Protein AF-A0A445CY42-F1 (afdb_monomer)

Organism: Arachis hypogaea (NCBI:txid3818)

Mean predicted aligned error: 17.36 Å

Radius of gyration: 38.18 Å; Cα contacts (8 Å, |Δi|>4): 79; chains: 1; bounding box: 136×40×74 Å

Structure (mmCIF, N/CA/C/O backbone):
data_AF-A0A445CY42-F1
#
_entry.id   AF-A0A445CY42-F1
#
loop_
_atom_site.group_PDB
_atom_site.id
_atom_site.type_symbol
_atom_site.label_atom_id
_atom_site.label_alt_id
_atom_site.label_comp_id
_atom_site.label_asym_id
_atom_site.label_entity_id
_atom_site.label_seq_id
_atom_site.pdbx_PDB_ins_code
_atom_site.Cartn_x
_atom_site.Cartn_y
_atom_site.Cartn_z
_atom_site.occupancy
_atom_site.B_iso_or_equiv
_atom_site.auth_seq_id
_atom_site.auth_comp_id
_atom_site.auth_asym_id
_atom_site.auth_atom_id
_atom_site.pdbx_PDB_model_num
ATOM 1 N N . MET A 1 1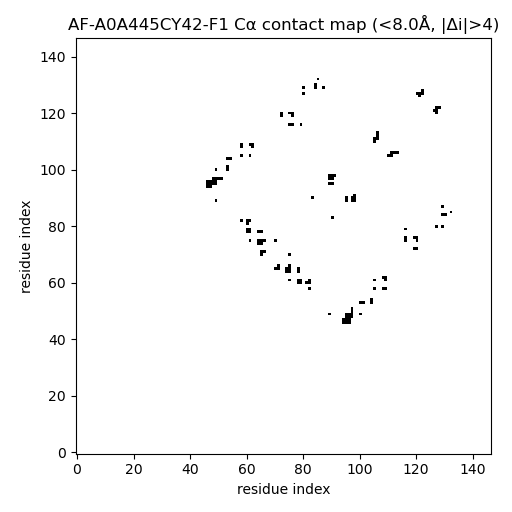 ? 106.207 -8.313 21.300 1.00 36.56 1 MET A N 1
ATOM 2 C CA . MET A 1 1 ? 106.637 -9.382 22.229 1.00 36.56 1 MET A CA 1
ATOM 3 C C . MET A 1 1 ? 105.475 -10.352 22.362 1.00 36.56 1 MET A C 1
ATOM 5 O O . MET A 1 1 ? 104.338 -9.907 22.298 1.00 36.56 1 MET A O 1
ATOM 9 N N . ALA A 1 2 ? 105.782 -11.645 22.381 1.00 37.25 2 ALA A N 1
ATOM 10 C CA . ALA A 1 2 ? 104.863 -12.762 22.183 1.00 37.25 2 ALA A CA 1
ATOM 11 C C . ALA A 1 2 ? 103.769 -12.919 23.265 1.00 37.25 2 ALA A C 1
ATOM 13 O O . ALA A 1 2 ? 103.876 -12.376 24.359 1.00 37.25 2 ALA A O 1
ATOM 14 N N . MET A 1 3 ? 102.738 -13.682 22.879 1.00 45.81 3 MET A N 1
ATOM 15 C CA . MET A 1 3 ? 101.489 -14.071 23.565 1.00 45.81 3 MET A CA 1
ATOM 16 C C . MET A 1 3 ? 101.722 -14.787 24.923 1.00 45.81 3 MET A C 1
ATOM 18 O O . MET A 1 3 ? 102.844 -15.244 25.148 1.00 45.81 3 MET A O 1
ATOM 22 N N . PRO A 1 4 ? 100.700 -14.981 25.800 1.00 47.03 4 PRO A N 1
ATOM 23 C CA . PRO A 1 4 ? 99.737 -16.080 25.591 1.00 47.03 4 PRO A CA 1
ATOM 24 C C . PRO A 1 4 ? 98.281 -15.869 26.091 1.00 47.03 4 PRO A C 1
ATOM 26 O O . PRO A 1 4 ? 97.998 -15.159 27.047 1.00 47.03 4 PRO A O 1
ATOM 29 N N . PHE A 1 5 ? 97.375 -16.561 25.394 1.00 52.78 5 PHE A N 1
ATOM 30 C CA . PHE A 1 5 ? 96.156 -17.261 25.839 1.00 52.78 5 PHE A CA 1
ATOM 31 C C . PHE A 1 5 ? 95.540 -16.961 27.230 1.00 52.78 5 PHE A C 1
ATOM 33 O O . PHE A 1 5 ? 96.103 -17.294 28.264 1.00 52.78 5 PHE A O 1
ATOM 40 N N . ASN A 1 6 ? 94.280 -16.511 27.219 1.00 46.97 6 ASN A N 1
ATOM 41 C CA . ASN A 1 6 ? 93.268 -16.668 28.279 1.00 46.97 6 ASN A CA 1
ATOM 42 C C . ASN A 1 6 ? 91.913 -16.628 27.535 1.00 46.97 6 ASN A C 1
ATOM 44 O O . ASN A 1 6 ? 91.499 -15.563 27.096 1.00 46.97 6 ASN A O 1
ATOM 48 N N . HIS A 1 7 ? 91.250 -17.712 27.119 1.00 59.44 7 HIS A N 1
ATOM 49 C CA . HIS A 1 7 ? 90.692 -18.870 27.839 1.00 59.44 7 HIS A CA 1
ATOM 50 C C . HIS A 1 7 ? 89.631 -18.575 28.930 1.00 59.44 7 HIS A C 1
ATOM 52 O O . HIS A 1 7 ? 89.429 -19.414 29.800 1.00 59.44 7 HIS A O 1
ATOM 58 N N . PRO A 1 8 ? 88.900 -17.436 28.880 1.00 53.34 8 PRO A N 1
ATOM 59 C CA . PRO A 1 8 ? 87.509 -17.484 29.356 1.00 53.34 8 PRO A CA 1
ATOM 60 C C . PRO A 1 8 ? 86.488 -16.720 28.490 1.00 53.34 8 PRO A C 1
ATOM 62 O O . PRO A 1 8 ? 85.308 -16.715 28.819 1.00 53.34 8 PRO A O 1
ATOM 65 N N . LEU A 1 9 ? 86.884 -16.088 27.376 1.00 54.38 9 LEU A N 1
ATOM 66 C CA . LEU A 1 9 ? 85.964 -15.232 26.601 1.00 54.38 9 LEU A CA 1
ATOM 67 C C . LEU A 1 9 ? 85.100 -15.963 25.556 1.00 54.38 9 LEU A C 1
ATOM 69 O O . LEU A 1 9 ? 84.208 -15.355 24.976 1.00 54.38 9 LEU A O 1
ATOM 73 N N . CYS A 1 10 ? 85.339 -17.256 25.313 1.00 55.38 10 CYS A N 1
ATOM 74 C CA . CYS A 1 10 ? 84.544 -18.050 24.365 1.00 55.38 10 CYS A CA 1
ATOM 75 C C . CYS A 1 10 ? 83.297 -18.680 25.020 1.00 55.38 10 CYS A C 1
ATOM 77 O O . CYS A 1 10 ? 82.358 -19.063 24.329 1.00 55.38 10 CYS A O 1
ATOM 79 N N . LEU A 1 11 ? 83.248 -18.746 26.358 1.00 53.28 11 LEU A N 1
ATOM 80 C CA . LEU A 1 11 ? 82.124 -19.350 27.083 1.00 53.28 11 LEU A CA 1
ATOM 81 C C . LEU A 1 11 ? 80.957 -18.369 27.314 1.00 53.28 11 LEU A C 1
ATOM 83 O O . LEU A 1 11 ? 79.833 -18.796 27.556 1.00 53.28 11 LEU A O 1
ATOM 87 N N . SER A 1 12 ? 81.196 -17.059 27.181 1.00 55.50 12 SER A N 1
ATOM 88 C CA . SER A 1 12 ? 80.171 -16.026 27.398 1.00 55.50 12 SER A CA 1
ATOM 89 C C . SER A 1 12 ? 79.258 -15.781 26.190 1.00 55.50 12 SER A C 1
ATOM 91 O O . SER A 1 12 ? 78.180 -15.219 26.359 1.00 55.50 12 SER A O 1
ATOM 93 N N . CYS A 1 13 ? 79.626 -16.234 24.985 1.00 51.28 13 CYS A N 1
ATOM 94 C CA . CYS A 1 13 ? 78.747 -16.139 23.808 1.00 51.28 13 CYS A CA 1
ATOM 95 C C . CYS A 1 13 ? 77.720 -17.279 23.713 1.00 51.28 13 CYS A C 1
ATOM 97 O O . CYS A 1 13 ? 76.737 -17.145 22.992 1.00 51.28 13 CYS A O 1
ATOM 99 N N . ALA A 1 14 ? 77.898 -18.380 24.451 1.00 55.09 14 ALA A N 1
ATOM 100 C CA . ALA A 1 14 ? 76.967 -19.511 24.405 1.00 55.09 14 ALA A CA 1
ATOM 101 C C . ALA A 1 14 ? 75.693 -19.295 25.250 1.00 55.09 14 ALA A C 1
ATOM 103 O O . ALA A 1 14 ? 74.688 -19.962 25.026 1.00 55.09 14 ALA A O 1
ATOM 104 N N . ILE A 1 15 ? 75.704 -18.351 26.200 1.00 55.75 15 ILE A N 1
ATOM 105 C CA . ILE A 1 15 ? 74.591 -18.143 27.147 1.00 55.75 15 ILE A CA 1
ATOM 106 C C . ILE A 1 15 ? 73.553 -17.135 26.609 1.00 55.75 15 ILE A C 1
ATOM 108 O O . ILE A 1 15 ? 72.409 -17.120 27.056 1.00 55.75 15 ILE A O 1
ATOM 112 N N . LEU A 1 16 ? 73.884 -16.357 25.571 1.00 53.81 16 LEU A N 1
ATOM 113 C CA . LEU A 1 16 ? 72.945 -15.422 24.929 1.00 53.81 16 LEU A CA 1
ATOM 114 C C . LEU A 1 16 ? 72.013 -16.075 23.889 1.00 53.81 16 LEU A C 1
ATOM 116 O O . LEU A 1 16 ? 71.232 -15.377 23.252 1.00 53.81 16 LEU A O 1
ATOM 120 N N . LEU A 1 17 ? 72.041 -17.405 23.750 1.00 53.84 17 LEU A N 1
ATOM 121 C CA . LEU A 1 17 ? 71.083 -18.164 22.933 1.00 53.84 17 LEU A CA 1
ATOM 122 C C . LEU A 1 17 ? 69.846 -18.655 23.714 1.00 53.84 17 LEU A C 1
ATOM 124 O O . LEU A 1 17 ? 68.976 -19.287 23.127 1.00 53.84 17 LEU A O 1
ATOM 128 N N . PHE A 1 18 ? 69.717 -18.340 25.009 1.00 52.72 18 PHE A N 1
ATOM 129 C CA . PHE A 1 18 ? 68.623 -18.838 25.864 1.00 52.72 18 PHE A CA 1
ATOM 130 C C . PHE A 1 18 ? 67.468 -17.856 26.122 1.00 52.72 18 PHE A C 1
ATOM 132 O O . PHE A 1 18 ? 66.614 -18.129 26.960 1.00 52.72 18 PHE A O 1
ATOM 139 N N . MET A 1 19 ? 67.388 -16.730 25.406 1.00 57.41 19 MET A N 1
ATOM 140 C CA . MET A 1 19 ? 66.292 -15.760 25.569 1.00 57.41 19 MET A CA 1
ATOM 141 C C . MET A 1 19 ? 65.575 -15.484 24.251 1.00 57.41 19 MET A C 1
ATOM 143 O O . MET A 1 19 ? 65.508 -14.355 23.778 1.00 57.41 19 MET A O 1
ATOM 147 N N . SER A 1 20 ? 65.001 -16.525 23.657 1.00 54.88 20 SER A N 1
ATOM 148 C CA . SER A 1 20 ? 63.831 -16.352 22.799 1.00 54.88 20 SER A CA 1
ATOM 149 C C . SER A 1 20 ? 63.050 -17.660 22.725 1.00 54.88 20 SER A C 1
ATOM 151 O O . SER A 1 20 ? 63.640 -18.712 22.509 1.00 54.88 20 SER A O 1
ATOM 153 N N . LEU A 1 21 ? 61.725 -17.540 22.857 1.00 51.69 21 LEU A N 1
ATOM 154 C CA . LEU A 1 21 ? 60.697 -18.526 22.506 1.00 51.69 21 LEU A CA 1
ATOM 155 C C . LEU A 1 21 ? 60.147 -19.428 23.631 1.00 51.69 21 LEU A C 1
ATOM 157 O O . LEU A 1 21 ? 60.556 -20.570 23.780 1.00 51.69 21 LEU A O 1
ATOM 161 N N . SER A 1 22 ? 59.109 -18.936 24.325 1.00 48.34 22 SER A N 1
ATOM 162 C CA . SER A 1 22 ? 57.819 -19.647 24.470 1.00 48.34 22 SER A CA 1
ATOM 163 C C . SER A 1 22 ? 56.833 -18.834 25.327 1.00 48.34 22 SER A C 1
ATOM 165 O O . SER A 1 22 ? 56.853 -18.925 26.553 1.00 48.34 22 SER A O 1
ATOM 167 N N . VAL A 1 23 ? 55.951 -18.051 24.692 1.00 52.38 23 VAL A N 1
ATOM 168 C CA . VAL A 1 23 ? 54.682 -17.634 25.313 1.00 52.38 23 VAL A CA 1
ATOM 169 C C . VAL A 1 23 ? 53.620 -18.619 24.838 1.00 52.38 23 VAL A C 1
ATOM 171 O O . VAL A 1 23 ? 53.411 -18.807 23.641 1.00 52.38 23 VAL A O 1
ATOM 174 N N . SER A 1 24 ? 53.006 -19.313 25.784 1.00 52.91 24 SER A N 1
ATOM 175 C CA . SER A 1 24 ? 51.911 -20.244 25.566 1.00 52.91 24 SER A CA 1
ATOM 176 C C . SER A 1 24 ? 50.604 -19.469 25.396 1.00 52.91 24 SER A C 1
ATOM 178 O O . SER A 1 24 ? 50.115 -18.849 26.335 1.00 52.91 24 SER A O 1
ATOM 180 N N . ALA A 1 25 ? 50.008 -19.548 24.206 1.00 51.22 25 ALA A N 1
ATOM 181 C CA . ALA A 1 25 ? 48.596 -19.253 24.002 1.00 51.22 25 ALA A CA 1
ATOM 182 C C . ALA A 1 25 ? 47.898 -20.551 23.583 1.00 51.22 25 ALA A C 1
ATOM 184 O O . ALA A 1 25 ? 48.061 -21.039 22.467 1.00 51.22 25 ALA A O 1
ATOM 185 N N . ALA A 1 26 ? 47.143 -21.133 24.513 1.00 57.06 26 ALA A N 1
ATOM 186 C CA . ALA A 1 26 ? 46.206 -22.200 24.210 1.00 57.06 26 ALA A CA 1
ATOM 187 C C . ALA A 1 26 ? 45.086 -21.633 23.325 1.00 57.06 26 ALA A C 1
ATOM 189 O O . ALA A 1 26 ? 44.355 -20.740 23.748 1.00 57.06 26 ALA A O 1
ATOM 190 N N . SER A 1 27 ? 44.940 -22.153 22.106 1.00 57.31 27 SER A N 1
ATOM 191 C CA . SER A 1 27 ? 43.737 -21.946 21.298 1.00 57.31 27 SER A CA 1
ATOM 192 C C . SER A 1 27 ? 43.360 -23.235 20.562 1.00 57.31 27 SER A C 1
ATOM 194 O O . SER A 1 27 ? 43.981 -23.648 19.595 1.00 57.31 27 SER A O 1
ATOM 196 N N . LEU A 1 28 ? 42.386 -23.908 21.175 1.00 55.16 28 LEU A N 1
ATOM 197 C CA . LEU A 1 28 ? 41.241 -24.621 20.607 1.00 55.16 28 LEU A CA 1
ATOM 198 C C . LEU A 1 28 ? 41.398 -25.304 19.232 1.00 55.16 28 LEU A C 1
ATOM 200 O O . LEU A 1 28 ? 41.299 -24.673 18.190 1.00 55.16 28 LEU A O 1
ATOM 204 N N . SER A 1 29 ? 41.479 -26.636 19.313 1.00 42.94 29 SER A N 1
ATOM 205 C CA . SER A 1 29 ? 40.834 -27.648 18.464 1.00 42.94 29 SER A CA 1
ATOM 206 C C . SER A 1 29 ? 40.851 -27.428 16.947 1.00 42.94 29 SER A C 1
ATOM 208 O O . SER A 1 29 ? 39.942 -26.846 16.361 1.00 42.94 29 SER A O 1
ATOM 210 N N . ASP A 1 30 ? 41.840 -28.061 16.321 1.00 45.72 30 ASP A N 1
ATOM 211 C CA . ASP A 1 30 ? 41.872 -28.453 14.914 1.00 45.72 30 ASP A CA 1
ATOM 212 C C . ASP A 1 30 ? 40.784 -29.519 14.654 1.00 45.72 30 ASP A C 1
ATOM 214 O O . ASP A 1 30 ? 41.021 -30.726 14.609 1.00 45.72 30 ASP A O 1
ATOM 218 N N . THR A 1 31 ? 39.529 -29.080 14.593 1.00 47.31 31 THR A N 1
ATOM 219 C CA . THR A 1 31 ? 38.426 -29.873 14.049 1.00 47.31 31 THR A CA 1
ATOM 220 C C . THR A 1 31 ? 37.963 -29.201 12.776 1.00 47.31 31 THR A C 1
ATOM 222 O O . THR A 1 31 ? 37.266 -28.192 12.830 1.00 47.31 31 THR A O 1
ATOM 225 N N . ILE A 1 32 ? 38.384 -29.783 11.652 1.00 52.06 32 ILE A N 1
ATOM 226 C CA . ILE A 1 32 ? 37.579 -30.010 10.449 1.00 52.06 32 ILE A CA 1
ATOM 227 C C . ILE A 1 32 ? 36.469 -28.971 10.278 1.00 52.06 32 ILE A C 1
ATOM 229 O O . ILE A 1 32 ? 35.328 -29.166 10.690 1.00 52.06 32 ILE A O 1
ATOM 233 N N . PHE A 1 33 ? 36.804 -27.882 9.604 1.00 44.62 33 PHE A N 1
ATOM 234 C CA . PHE A 1 33 ? 35.814 -27.150 8.840 1.00 44.62 33 PHE A CA 1
ATOM 235 C C . PHE A 1 33 ? 36.366 -27.018 7.428 1.00 44.62 33 PHE A C 1
ATOM 237 O O . PHE A 1 33 ? 36.875 -25.979 7.010 1.00 44.62 33 PHE A O 1
ATOM 244 N N . ASP A 1 34 ? 36.256 -28.130 6.694 1.00 43.19 34 ASP A N 1
ATOM 245 C CA . ASP A 1 34 ? 35.868 -28.070 5.290 1.00 43.19 34 ASP A CA 1
ATOM 246 C C . ASP A 1 34 ? 34.555 -27.277 5.270 1.00 43.19 34 ASP A C 1
ATOM 248 O O . ASP A 1 34 ? 33.453 -27.818 5.343 1.00 43.19 34 ASP A O 1
ATOM 252 N N . SER A 1 35 ? 34.684 -25.947 5.319 1.00 49.03 35 SER A N 1
ATOM 253 C CA . SER A 1 35 ? 33.613 -25.034 4.976 1.00 49.03 35 SER A CA 1
ATOM 254 C C . SER A 1 35 ? 33.469 -25.187 3.484 1.00 49.03 35 SER A C 1
ATOM 256 O O . SER A 1 35 ? 33.979 -24.391 2.693 1.00 49.03 35 SER A O 1
ATOM 258 N N . GLN A 1 36 ? 32.822 -26.279 3.099 1.00 48.97 36 GLN A N 1
ATOM 259 C CA . GLN A 1 36 ? 31.798 -26.267 2.097 1.00 48.97 36 GLN A CA 1
ATOM 260 C C . GLN A 1 36 ? 31.339 -24.813 1.921 1.00 48.97 36 GLN A C 1
ATOM 262 O O . GLN A 1 36 ? 30.574 -24.281 2.725 1.00 48.97 36 GLN A O 1
ATOM 267 N N . ALA A 1 37 ? 31.878 -24.150 0.895 1.00 45.53 37 ALA A N 1
ATOM 268 C CA . ALA A 1 37 ? 31.552 -22.790 0.495 1.00 45.53 37 ALA A CA 1
ATOM 269 C C . ALA A 1 37 ? 30.133 -22.762 -0.096 1.00 45.53 37 ALA A C 1
ATOM 271 O O . ALA A 1 37 ? 29.881 -22.224 -1.172 1.00 45.53 37 ALA A O 1
ATOM 272 N N . HIS A 1 38 ? 29.197 -23.407 0.589 1.00 56.66 38 HIS A N 1
ATOM 273 C CA . HIS A 1 38 ? 27.798 -23.399 0.284 1.00 56.66 38 HIS A CA 1
ATOM 274 C C . HIS A 1 38 ? 27.187 -22.263 1.096 1.00 56.66 38 HIS A C 1
ATOM 276 O O . HIS A 1 38 ? 27.048 -22.313 2.315 1.00 56.66 38 HIS A O 1
ATOM 282 N N . THR A 1 39 ? 26.772 -21.246 0.343 1.00 55.78 39 THR A N 1
ATOM 283 C CA . THR A 1 39 ? 25.625 -20.405 0.696 1.00 55.78 39 THR A CA 1
ATOM 284 C C . THR A 1 39 ? 25.908 -19.223 1.635 1.00 55.78 39 THR A C 1
ATOM 286 O O . THR A 1 39 ? 25.146 -18.955 2.555 1.00 55.78 39 THR A O 1
ATOM 289 N N . ALA A 1 40 ? 26.944 -18.424 1.351 1.00 57.03 40 ALA A N 1
ATOM 290 C CA . ALA A 1 40 ? 27.151 -17.108 1.985 1.00 57.03 40 ALA A CA 1
ATOM 291 C C . ALA A 1 40 ? 26.946 -15.910 1.028 1.00 57.03 40 ALA A C 1
ATOM 293 O O . ALA A 1 40 ? 27.587 -14.871 1.166 1.00 57.03 40 ALA A O 1
ATOM 294 N N . ARG A 1 41 ? 26.041 -16.041 0.047 1.00 54.34 41 ARG A N 1
ATOM 295 C CA . ARG A 1 41 ? 25.449 -14.924 -0.712 1.00 54.34 41 ARG A CA 1
ATOM 296 C C . ARG A 1 41 ? 24.010 -15.277 -1.084 1.00 54.34 41 ARG A C 1
ATOM 298 O O . ARG A 1 41 ? 23.740 -15.672 -2.214 1.00 54.34 41 ARG A O 1
ATOM 305 N N . HIS A 1 42 ? 23.074 -15.133 -0.148 1.00 54.81 42 HIS A N 1
ATOM 306 C CA . HIS A 1 42 ? 21.697 -14.884 -0.565 1.00 54.81 42 HIS A CA 1
ATOM 307 C C . HIS A 1 42 ? 21.698 -13.491 -1.194 1.00 54.81 42 HIS A C 1
ATOM 309 O O . HIS A 1 42 ? 21.731 -12.478 -0.499 1.00 54.81 42 HIS A O 1
ATOM 315 N N . LEU A 1 43 ? 21.796 -13.457 -2.523 1.00 55.25 43 LEU A N 1
ATOM 316 C CA . LEU A 1 43 ? 21.592 -12.254 -3.316 1.00 55.25 43 LEU A CA 1
ATOM 317 C C . LEU A 1 43 ? 20.287 -11.598 -2.848 1.00 55.25 43 LEU A C 1
ATOM 319 O O . LEU A 1 43 ? 19.326 -12.315 -2.557 1.00 55.25 43 LEU A O 1
ATOM 323 N N . LEU A 1 44 ? 20.240 -10.259 -2.823 1.00 61.56 44 LEU A N 1
ATOM 324 C CA . LEU A 1 44 ? 18.997 -9.532 -3.093 1.00 61.56 44 LEU A CA 1
ATOM 325 C C . LEU A 1 44 ? 18.348 -10.288 -4.248 1.00 61.56 44 LEU A C 1
ATOM 327 O O . LEU A 1 44 ? 18.872 -10.248 -5.361 1.00 61.56 44 LEU A O 1
ATOM 331 N N . GLN A 1 45 ? 17.324 -11.092 -3.968 1.00 67.44 45 GLN A N 1
ATOM 332 C CA . GLN A 1 45 ? 16.616 -11.792 -5.022 1.00 67.44 45 GLN A CA 1
ATOM 333 C C . GLN A 1 45 ? 16.059 -10.668 -5.873 1.00 67.44 45 GLN A C 1
ATOM 335 O O . GLN A 1 45 ? 15.178 -9.939 -5.419 1.00 67.44 45 GLN A O 1
ATOM 340 N N . ALA A 1 46 ? 16.686 -10.441 -7.027 1.00 75.06 46 ALA A N 1
ATOM 341 C CA . ALA A 1 46 ? 16.333 -9.355 -7.911 1.00 75.06 46 ALA A CA 1
ATOM 342 C C . ALA A 1 46 ? 14.937 -9.680 -8.426 1.00 75.06 46 ALA A C 1
ATOM 344 O O . ALA A 1 46 ? 14.760 -10.477 -9.348 1.00 75.06 46 ALA A O 1
ATOM 345 N N . LYS A 1 47 ? 13.940 -9.144 -7.727 1.00 86.19 47 LYS A N 1
ATOM 346 C CA . LYS A 1 47 ? 12.546 -9.242 -8.110 1.00 86.19 47 LYS A CA 1
ATOM 347 C C . LYS A 1 47 ? 12.386 -8.536 -9.443 1.00 86.19 47 LYS A C 1
ATOM 349 O O . LYS A 1 47 ? 13.041 -7.529 -9.714 1.00 86.19 47 LYS A O 1
ATOM 354 N N . ARG A 1 48 ? 11.528 -9.093 -10.289 1.00 92.12 48 ARG A N 1
ATOM 355 C CA . ARG A 1 48 ? 11.135 -8.414 -11.521 1.00 92.12 48 ARG A CA 1
ATOM 356 C C . ARG A 1 48 ? 10.405 -7.124 -11.150 1.00 92.12 48 ARG A C 1
ATOM 358 O O . ARG A 1 48 ? 9.649 -7.109 -10.181 1.00 92.12 48 ARG A O 1
ATOM 365 N N . GLY A 1 49 ? 10.642 -6.072 -11.927 1.00 90.94 49 GLY A N 1
ATOM 366 C CA . GLY A 1 49 ? 9.925 -4.815 -11.755 1.00 90.94 49 GLY A CA 1
ATOM 367 C C . GLY A 1 49 ? 8.425 -5.003 -11.971 1.00 90.94 49 GLY A C 1
ATOM 368 O O . GLY A 1 49 ? 7.996 -5.859 -12.754 1.00 90.94 49 GLY A O 1
ATOM 369 N N . CYS A 1 50 ? 7.634 -4.201 -11.272 1.00 93.81 50 CYS A N 1
ATOM 370 C CA . CYS A 1 50 ? 6.190 -4.238 -11.375 1.00 93.81 50 CYS A CA 1
ATOM 371 C C . CYS A 1 50 ? 5.697 -3.796 -12.759 1.00 93.81 50 CYS A C 1
ATOM 373 O O . CYS A 1 50 ? 6.110 -2.760 -13.279 1.00 93.81 50 CYS A O 1
ATOM 375 N N . SER A 1 51 ? 4.771 -4.561 -13.345 1.00 94.25 51 SER A N 1
ATOM 376 C CA . SER A 1 51 ? 4.136 -4.210 -14.624 1.00 94.25 51 SER A CA 1
ATOM 377 C C . SER A 1 51 ? 3.103 -3.086 -14.490 1.00 94.25 51 SER A C 1
ATOM 379 O O . SER A 1 51 ? 2.771 -2.433 -15.478 1.00 94.25 51 SER A O 1
ATOM 381 N N . VAL A 1 52 ? 2.606 -2.850 -13.273 1.00 95.38 52 VAL A N 1
ATOM 382 C CA . VAL A 1 52 ? 1.643 -1.796 -12.945 1.00 95.38 52 VAL A CA 1
ATOM 383 C C . VAL A 1 52 ? 2.384 -0.562 -12.447 1.00 95.38 52 VAL A C 1
ATOM 385 O O . VAL A 1 52 ? 3.209 -0.634 -11.536 1.00 95.38 52 VAL A O 1
ATOM 388 N N . ASN A 1 53 ? 2.052 0.595 -13.016 1.00 95.44 53 ASN A N 1
ATOM 389 C CA . ASN A 1 53 ? 2.635 1.860 -12.598 1.00 95.44 53 ASN A CA 1
ATOM 390 C C . ASN A 1 53 ? 1.876 2.445 -11.397 1.00 95.44 53 ASN A C 1
ATOM 392 O O . ASN A 1 53 ? 0.931 3.218 -11.551 1.00 95.44 53 ASN A O 1
ATOM 396 N N . PHE A 1 54 ? 2.301 2.065 -10.192 1.00 96.88 54 PHE A N 1
ATOM 397 C CA . PHE A 1 54 ? 1.715 2.576 -8.955 1.00 96.88 54 PHE A CA 1
ATOM 398 C C . PHE A 1 54 ? 2.041 4.054 -8.690 1.00 96.88 54 PHE A C 1
ATOM 400 O O . PHE A 1 54 ? 1.296 4.693 -7.958 1.00 96.88 54 PHE A O 1
ATOM 407 N N . GLU A 1 55 ? 3.067 4.647 -9.302 1.00 94.75 55 GLU A N 1
ATOM 408 C CA . GLU A 1 55 ? 3.399 6.067 -9.085 1.00 94.75 55 GLU A CA 1
ATOM 409 C C . GLU A 1 55 ? 2.222 6.997 -9.402 1.00 94.75 55 GLU A C 1
ATOM 411 O O . GLU A 1 55 ? 1.920 7.917 -8.646 1.00 94.75 55 GLU A O 1
ATOM 416 N N . PHE A 1 56 ? 1.508 6.704 -10.490 1.00 94.56 56 PHE A N 1
ATOM 417 C CA . PHE A 1 56 ? 0.400 7.525 -10.985 1.00 94.56 56 PHE A CA 1
ATOM 418 C C . PHE A 1 56 ? -0.983 6.965 -10.626 1.00 94.56 56 PHE A C 1
ATOM 420 O O . PHE A 1 56 ? -1.993 7.393 -11.188 1.00 94.56 56 PHE A O 1
ATOM 427 N N . ALA A 1 57 ? -1.056 6.000 -9.706 1.00 95.88 57 ALA A N 1
ATOM 428 C CA . ALA A 1 57 ? -2.330 5.457 -9.251 1.00 95.88 57 ALA A CA 1
ATOM 429 C C . ALA A 1 57 ? -3.129 6.489 -8.431 1.00 95.88 57 ALA A C 1
ATOM 431 O O . ALA A 1 57 ? -2.583 7.411 -7.824 1.00 95.88 57 ALA A O 1
ATOM 432 N N . ASN A 1 58 ? -4.455 6.328 -8.382 1.00 96.50 58 ASN A N 1
ATOM 433 C CA . ASN A 1 58 ? -5.313 7.206 -7.591 1.00 96.50 58 ASN A CA 1
ATOM 434 C C . ASN A 1 58 ? -5.373 6.741 -6.123 1.00 96.50 58 ASN A C 1
ATOM 436 O O . ASN A 1 58 ? -6.117 5.826 -5.772 1.00 96.50 58 ASN A O 1
ATOM 440 N N . TYR A 1 59 ? -4.609 7.410 -5.257 1.00 96.62 59 TYR A N 1
ATOM 441 C CA . TYR A 1 59 ? -4.548 7.124 -3.817 1.00 96.62 59 TYR A CA 1
ATOM 442 C C . TYR A 1 59 ? -5.667 7.771 -2.993 1.00 96.62 59 TYR A C 1
ATOM 444 O O . TYR A 1 59 ? -5.747 7.553 -1.780 1.00 96.62 59 TYR A O 1
ATOM 452 N N . THR A 1 60 ? -6.549 8.563 -3.612 1.00 96.75 60 THR A N 1
ATOM 453 C CA . THR A 1 60 ? -7.593 9.309 -2.895 1.00 96.75 60 THR A CA 1
ATOM 454 C C . THR A 1 60 ? -8.503 8.380 -2.103 1.00 96.75 60 THR A C 1
ATOM 456 O O . THR A 1 60 ? -8.918 8.742 -1.002 1.00 96.75 60 THR A O 1
ATOM 459 N N . ILE A 1 61 ? -8.777 7.172 -2.603 1.00 96.62 61 ILE A N 1
ATOM 460 C CA . ILE A 1 61 ? -9.645 6.220 -1.905 1.00 96.62 61 ILE A CA 1
ATOM 461 C C . ILE A 1 61 ? -9.092 5.819 -0.532 1.00 96.62 61 ILE A C 1
ATOM 463 O O . ILE A 1 61 ? -9.845 5.774 0.439 1.00 96.62 61 ILE A O 1
ATOM 467 N N . ILE A 1 62 ? -7.774 5.634 -0.427 1.00 96.69 62 ILE A N 1
ATOM 468 C CA . ILE A 1 62 ? -7.094 5.308 0.829 1.00 96.69 62 ILE A CA 1
ATOM 469 C C . ILE A 1 62 ? -7.022 6.558 1.708 1.00 96.69 62 ILE A C 1
ATOM 471 O O . ILE A 1 62 ? -7.496 6.540 2.841 1.00 96.69 62 ILE A O 1
ATOM 475 N N . ILE A 1 63 ? -6.509 7.667 1.169 1.00 96.25 63 ILE A N 1
ATOM 476 C CA . ILE A 1 63 ? -6.209 8.889 1.938 1.00 96.25 63 ILE A CA 1
ATOM 477 C C . ILE A 1 63 ? -7.479 9.563 2.484 1.00 96.25 63 ILE A C 1
ATOM 479 O O . ILE A 1 63 ? -7.479 10.147 3.569 1.00 96.25 63 ILE A O 1
ATOM 483 N N . SER A 1 64 ? -8.592 9.486 1.752 1.00 96.69 64 SER A N 1
ATOM 484 C CA . SER A 1 64 ? -9.857 10.101 2.173 1.00 96.69 64 SER A CA 1
ATOM 485 C C . SER A 1 64 ? -10.543 9.355 3.320 1.00 96.69 64 SER A C 1
ATOM 487 O O . SER A 1 64 ? -11.190 10.005 4.145 1.00 96.69 64 SER A O 1
ATOM 489 N N . LYS A 1 65 ? -10.386 8.027 3.382 1.00 96.56 65 LYS A N 1
ATOM 490 C CA . LYS A 1 65 ? -11.066 7.146 4.344 1.00 96.56 65 LYS A CA 1
ATOM 491 C C . LYS A 1 65 ? -10.167 6.746 5.517 1.00 96.56 65 LYS A C 1
ATOM 493 O O . LYS A 1 65 ? -10.622 6.708 6.651 1.00 96.56 65 LYS A O 1
ATOM 498 N N . CYS A 1 66 ? -8.887 6.480 5.273 1.00 96.69 66 CYS A N 1
ATOM 499 C CA . CYS A 1 66 ? -7.937 6.063 6.299 1.00 96.69 66 CYS A CA 1
ATOM 500 C C . CYS A 1 66 ? -7.177 7.272 6.853 1.00 96.69 66 CYS A C 1
ATOM 502 O O . CYS A 1 66 ? -6.167 7.691 6.289 1.00 96.69 66 CYS A O 1
ATOM 504 N N . LYS A 1 67 ? -7.661 7.858 7.952 1.00 94.88 67 LYS A N 1
ATOM 505 C CA . LYS A 1 67 ? -7.070 9.072 8.538 1.00 94.88 67 LYS A CA 1
ATOM 506 C C . LYS A 1 67 ? -6.467 8.824 9.916 1.00 94.88 67 LYS A C 1
ATOM 508 O O . LYS A 1 67 ? -7.040 8.128 10.754 1.00 94.88 67 LYS A O 1
ATOM 513 N N . GLY A 1 68 ? -5.308 9.436 10.143 1.00 91.31 68 GLY A N 1
ATOM 514 C CA . GLY A 1 68 ? -4.662 9.483 11.449 1.00 91.31 68 GLY A CA 1
ATOM 515 C C . GLY A 1 68 ? -5.377 10.429 12.424 1.00 91.31 68 GLY A C 1
ATOM 516 O O . GLY A 1 68 ? -6.244 11.206 12.016 1.00 91.31 68 GLY A O 1
ATOM 517 N N . PRO A 1 69 ? -5.015 10.386 13.718 1.00 91.88 69 PRO A N 1
ATOM 518 C CA . PRO A 1 69 ? -3.929 9.579 14.292 1.00 91.88 69 PRO A CA 1
ATOM 519 C C . PRO A 1 69 ? -4.319 8.130 14.620 1.00 91.88 69 PRO A C 1
ATOM 521 O O . PRO A 1 69 ? -3.441 7.294 14.795 1.00 91.88 69 PRO A O 1
ATOM 524 N N . ASN A 1 70 ? -5.617 7.828 14.698 1.00 91.50 70 ASN A N 1
ATOM 525 C CA . ASN A 1 70 ? -6.096 6.544 15.219 1.00 91.50 70 ASN A CA 1
ATOM 526 C C . ASN A 1 70 ? -6.254 5.450 14.155 1.00 91.50 70 ASN A C 1
ATOM 528 O O . ASN A 1 70 ? -6.477 4.308 14.536 1.00 91.50 70 ASN A O 1
ATOM 532 N N . TYR A 1 71 ? -6.183 5.793 12.862 1.00 94.56 71 TYR A N 1
ATOM 533 C CA . TYR A 1 71 ? -6.241 4.861 11.726 1.00 94.56 71 TYR A CA 1
ATOM 534 C C . TYR A 1 71 ? -7.294 3.748 11.896 1.00 94.56 71 TYR A C 1
ATOM 536 O O . TYR A 1 71 ? -6.940 2.589 12.100 1.00 94.56 71 TYR A O 1
ATOM 544 N N . PRO A 1 72 ? -8.598 4.083 11.844 1.00 94.88 72 PRO A N 1
ATOM 545 C CA . PRO A 1 72 ? -9.671 3.137 12.141 1.00 94.88 72 PRO A CA 1
ATOM 546 C C . PRO A 1 72 ? -9.582 1.880 11.248 1.00 94.88 72 PRO A C 1
ATOM 548 O O . PRO A 1 72 ? -9.788 1.991 10.034 1.00 94.88 72 PRO A O 1
ATOM 551 N N . PRO A 1 73 ? -9.345 0.674 11.812 1.00 93.50 73 PRO A N 1
ATOM 552 C CA . PRO A 1 73 ? -8.996 -0.515 11.026 1.00 93.50 73 PRO A CA 1
ATOM 553 C C . PRO A 1 73 ? -10.041 -0.876 9.974 1.00 93.50 73 PRO A C 1
ATOM 555 O O . PRO A 1 73 ? -9.718 -1.134 8.821 1.00 93.50 73 PRO A O 1
ATOM 558 N N . LYS A 1 74 ? -11.327 -0.813 10.329 1.00 92.69 74 LYS A N 1
ATOM 559 C CA . LYS A 1 74 ? -12.420 -1.149 9.408 1.00 92.69 74 LYS A CA 1
ATOM 560 C C . LYS A 1 74 ? -12.442 -0.248 8.168 1.00 92.69 74 LYS A C 1
ATOM 562 O O . LYS A 1 74 ? -12.652 -0.740 7.062 1.00 92.69 74 LYS A O 1
ATOM 567 N N . GLU A 1 75 ? -12.231 1.055 8.344 1.00 95.19 75 GLU A N 1
ATOM 568 C CA . GLU A 1 75 ? -12.241 2.016 7.237 1.00 95.19 75 GLU A CA 1
ATOM 569 C C . GLU A 1 75 ? -10.949 1.927 6.423 1.00 95.19 75 GLU A C 1
ATOM 571 O O . GLU A 1 75 ? -11.004 1.885 5.193 1.00 95.19 75 GLU A O 1
ATOM 576 N N . CYS A 1 76 ? -9.801 1.813 7.099 1.00 96.31 76 CYS A N 1
ATOM 577 C CA . CYS A 1 76 ? -8.495 1.669 6.463 1.00 96.31 76 CYS A CA 1
ATOM 578 C C . CYS A 1 76 ? -8.393 0.394 5.626 1.00 96.31 76 CYS A C 1
ATOM 580 O O . CYS A 1 76 ? -8.001 0.453 4.461 1.00 96.31 76 CYS A O 1
ATOM 582 N N . CYS A 1 77 ? -8.802 -0.746 6.177 1.00 95.19 77 CYS A N 1
ATOM 583 C CA . CYS A 1 77 ? -8.766 -2.018 5.468 1.00 95.19 77 CYS A CA 1
ATOM 584 C C . CYS A 1 77 ? -9.809 -2.078 4.355 1.00 95.19 77 CYS A C 1
ATOM 586 O O . CYS A 1 77 ? -9.511 -2.592 3.282 1.00 95.19 77 CYS A O 1
ATOM 588 N N . GLY A 1 78 ? -10.997 -1.498 4.552 1.00 95.06 78 GLY A N 1
ATOM 589 C CA . GLY A 1 78 ? -11.994 -1.382 3.487 1.00 95.06 78 GLY A CA 1
ATOM 590 C C . GLY A 1 78 ? -11.476 -0.575 2.294 1.00 95.06 78 GLY A C 1
ATOM 591 O O . GLY A 1 78 ? -11.543 -1.040 1.158 1.00 95.06 78 GLY A O 1
ATOM 592 N N . ALA A 1 79 ? -10.892 0.595 2.557 1.00 96.50 79 ALA A N 1
ATOM 593 C CA . ALA A 1 79 ? -10.308 1.446 1.524 1.00 96.50 79 ALA A CA 1
ATOM 594 C C . ALA A 1 79 ? -9.098 0.796 0.836 1.00 96.50 79 ALA A C 1
ATOM 596 O O . ALA A 1 79 ? -8.943 0.892 -0.380 1.00 96.50 79 ALA A O 1
ATOM 597 N N . PHE A 1 80 ? -8.259 0.098 1.605 1.00 96.25 80 PHE A N 1
ATOM 598 C CA . PHE A 1 80 ? -7.126 -0.644 1.068 1.00 96.25 80 PHE A CA 1
ATOM 599 C C . PHE A 1 80 ? -7.574 -1.784 0.146 1.00 96.25 80 PHE A C 1
ATOM 601 O O . PHE A 1 80 ? -7.019 -1.928 -0.939 1.00 96.25 80 PHE A O 1
ATOM 608 N N . LYS A 1 81 ? -8.611 -2.549 0.515 1.00 95.00 81 LYS A N 1
ATOM 609 C CA . LYS A 1 81 ? -9.190 -3.589 -0.356 1.00 95.00 81 LYS A CA 1
ATOM 610 C C . LYS A 1 81 ? -9.723 -2.990 -1.653 1.00 95.00 81 LYS A C 1
ATOM 612 O O . LYS A 1 81 ? -9.432 -3.507 -2.724 1.00 95.00 81 LYS A O 1
ATOM 617 N N . GLU A 1 82 ? -10.451 -1.882 -1.569 1.00 95.31 82 GLU A N 1
ATOM 618 C CA . GLU A 1 82 ? -10.995 -1.188 -2.743 1.00 95.31 82 GLU A CA 1
ATOM 619 C C . GLU A 1 82 ? -9.892 -0.752 -3.724 1.00 95.31 82 GLU A C 1
ATOM 621 O O . GLU A 1 82 ? -10.060 -0.866 -4.935 1.00 95.31 82 GLU A O 1
ATOM 626 N N . PHE A 1 83 ? -8.737 -0.329 -3.205 1.00 96.12 83 PHE A N 1
ATOM 627 C CA . PHE A 1 83 ? -7.575 0.041 -4.013 1.00 96.12 83 PHE A CA 1
ATOM 628 C C . PHE A 1 83 ? -6.776 -1.158 -4.550 1.00 96.12 83 PHE A C 1
ATOM 630 O O . PHE A 1 83 ? -6.387 -1.167 -5.715 1.00 96.12 83 PHE A O 1
ATOM 637 N N . ALA A 1 84 ? -6.487 -2.148 -3.702 1.00 95.81 84 ALA A N 1
ATOM 638 C CA . ALA A 1 84 ? -5.518 -3.206 -3.992 1.00 95.81 84 ALA A CA 1
ATOM 639 C C . ALA A 1 84 ? -6.130 -4.413 -4.716 1.00 95.81 84 ALA A C 1
ATOM 641 O O . ALA A 1 84 ? -5.445 -5.075 -5.494 1.00 95.81 84 ALA A O 1
ATOM 642 N N . CYS A 1 85 ? -7.412 -4.706 -4.493 1.00 95.06 85 CYS A N 1
ATOM 643 C CA . CYS A 1 85 ? -8.047 -5.901 -5.047 1.00 95.06 85 CYS A CA 1
ATOM 644 C C . CYS A 1 85 ? -8.083 -5.985 -6.582 1.00 95.06 85 CYS A C 1
ATOM 646 O O . CYS A 1 85 ? -7.917 -7.093 -7.088 1.00 95.06 85 CYS A O 1
ATOM 648 N N . PRO A 1 86 ? -8.202 -4.882 -7.348 1.00 95.12 86 PRO A N 1
ATOM 649 C CA . PRO A 1 86 ? -8.037 -4.921 -8.804 1.00 95.12 86 PRO A CA 1
ATOM 650 C C . PRO A 1 86 ? -6.660 -5.420 -9.275 1.00 95.12 86 PRO A C 1
ATOM 652 O O . PRO A 1 86 ? -6.518 -5.826 -10.423 1.00 95.12 86 PRO A O 1
ATOM 655 N N . TYR A 1 87 ? -5.651 -5.396 -8.400 1.00 95.31 87 TYR A N 1
ATOM 656 C CA . TYR A 1 87 ? -4.270 -5.780 -8.695 1.00 95.31 87 TYR A CA 1
ATOM 657 C C . TYR A 1 87 ? -3.827 -7.027 -7.913 1.00 95.31 87 TYR A C 1
ATOM 659 O O . TYR A 1 87 ? -2.629 -7.298 -7.822 1.00 95.31 87 TYR A O 1
ATOM 667 N N . ALA A 1 88 ? -4.762 -7.790 -7.334 1.00 94.19 88 ALA A N 1
ATOM 668 C CA . ALA A 1 88 ? -4.449 -8.911 -6.446 1.00 94.19 88 ALA A CA 1
ATOM 669 C C . ALA A 1 88 ? -3.494 -9.938 -7.083 1.00 94.19 88 ALA A C 1
ATOM 671 O O . ALA A 1 88 ? -2.583 -10.413 -6.411 1.00 94.19 88 ALA A O 1
ATOM 672 N N . ASP A 1 89 ? -3.645 -10.234 -8.375 1.00 93.50 89 ASP A N 1
ATOM 673 C CA . ASP A 1 89 ? -2.816 -11.229 -9.068 1.00 93.50 89 ASP A CA 1
ATOM 674 C C . ASP A 1 89 ? -1.336 -10.828 -9.109 1.00 93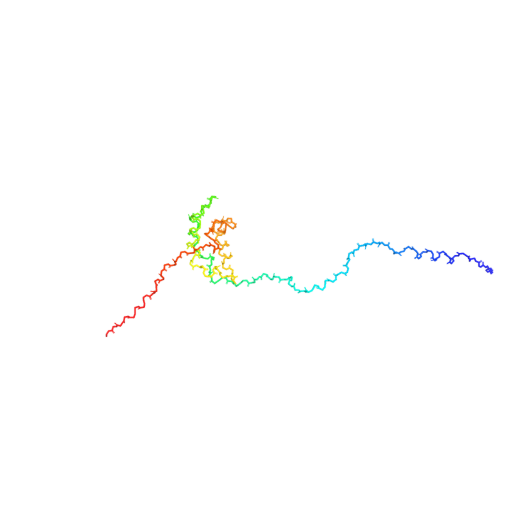.50 89 ASP A C 1
ATOM 676 O O . ASP A 1 89 ? -0.457 -11.632 -8.800 1.00 93.50 89 ASP A O 1
ATOM 680 N N . VAL A 1 90 ? -1.050 -9.563 -9.438 1.00 95.31 90 VAL A N 1
ATOM 681 C CA . VAL A 1 90 ? 0.332 -9.063 -9.503 1.00 95.31 90 VAL A CA 1
ATOM 682 C C . VAL A 1 90 ? 0.908 -8.798 -8.116 1.00 95.31 90 VAL A C 1
ATOM 684 O O . VAL A 1 90 ? 2.105 -8.979 -7.914 1.00 95.31 90 VAL A O 1
ATOM 687 N N . LEU A 1 91 ? 0.074 -8.408 -7.148 1.00 95.25 91 LEU A N 1
ATOM 688 C CA . LEU A 1 91 ? 0.501 -8.163 -5.769 1.00 95.25 91 LEU A CA 1
ATOM 689 C C . LEU A 1 91 ? 0.840 -9.458 -5.021 1.00 95.25 91 LEU A C 1
ATOM 691 O O . LEU A 1 91 ? 1.727 -9.448 -4.168 1.00 95.25 91 LEU A O 1
ATOM 695 N N . ASN A 1 92 ? 0.157 -10.560 -5.342 1.00 93.62 92 ASN A N 1
ATOM 696 C CA . ASN A 1 92 ? 0.395 -11.871 -4.734 1.00 93.62 92 ASN A CA 1
ATOM 697 C C . ASN A 1 92 ? 1.517 -12.672 -5.420 1.00 93.62 92 ASN A C 1
ATOM 699 O O . ASN A 1 92 ? 1.907 -13.730 -4.921 1.00 93.62 92 ASN A O 1
ATOM 703 N N . ASP A 1 93 ? 2.076 -12.186 -6.531 1.00 94.31 93 ASP A N 1
ATOM 704 C CA . ASP A 1 93 ? 3.231 -12.812 -7.175 1.00 94.31 93 ASP A CA 1
ATOM 705 C C . ASP A 1 93 ? 4.540 -12.438 -6.456 1.00 94.31 93 ASP A C 1
ATOM 707 O O . ASP A 1 93 ? 5.081 -11.335 -6.561 1.00 94.31 93 ASP A O 1
ATOM 711 N N . LEU A 1 94 ? 5.093 -13.419 -5.738 1.00 91.50 94 LEU A N 1
ATOM 712 C CA . LEU A 1 94 ? 6.321 -13.278 -4.953 1.00 91.50 94 LEU A CA 1
ATOM 713 C C . LEU A 1 94 ? 7.576 -13.009 -5.805 1.00 91.50 94 LEU A C 1
ATOM 715 O O . LEU A 1 94 ? 8.609 -12.626 -5.246 1.00 91.50 94 LEU A O 1
ATOM 719 N N . GLN A 1 95 ? 7.509 -13.198 -7.128 1.00 93.38 95 GLN A N 1
ATOM 720 C CA . GLN A 1 95 ? 8.630 -12.998 -8.054 1.00 93.38 95 GLN A CA 1
ATOM 721 C C . GLN A 1 95 ? 8.806 -11.541 -8.501 1.00 93.38 95 GLN A C 1
ATOM 723 O O . GLN A 1 95 ? 9.818 -11.222 -9.138 1.00 93.38 95 GLN A O 1
ATOM 728 N N . ASN A 1 96 ? 7.855 -10.660 -8.183 1.00 94.56 96 ASN A N 1
ATOM 729 C CA . ASN A 1 96 ? 7.921 -9.242 -8.518 1.00 94.56 96 ASN A CA 1
ATOM 730 C C . ASN A 1 96 ? 7.953 -8.342 -7.267 1.00 94.56 96 ASN A C 1
ATOM 732 O O . ASN A 1 96 ? 7.818 -8.794 -6.119 1.00 94.56 96 ASN A O 1
ATOM 736 N N . ASP A 1 97 ? 8.209 -7.056 -7.491 1.00 95.12 97 ASP A N 1
ATOM 737 C CA . ASP A 1 97 ? 8.278 -6.022 -6.458 1.00 95.12 97 ASP A CA 1
ATOM 738 C C . ASP A 1 97 ? 6.997 -5.175 -6.326 1.00 95.12 97 ASP A C 1
ATOM 740 O O . ASP A 1 97 ? 6.986 -4.227 -5.539 1.00 95.12 97 ASP A O 1
ATOM 744 N N . CYS A 1 98 ? 5.896 -5.537 -7.001 1.00 96.44 98 CYS A N 1
ATOM 745 C CA . CYS A 1 98 ? 4.646 -4.767 -7.027 1.00 96.44 98 CYS A CA 1
ATOM 746 C C . CYS A 1 98 ? 4.119 -4.435 -5.632 1.00 96.44 98 CYS A C 1
ATOM 748 O O . CYS A 1 98 ? 3.767 -3.287 -5.374 1.00 96.44 98 CYS A O 1
ATOM 750 N N . ALA A 1 99 ? 4.094 -5.409 -4.717 1.00 95.31 99 ALA A N 1
ATOM 751 C CA . ALA A 1 99 ? 3.614 -5.179 -3.356 1.00 95.31 99 ALA A CA 1
ATOM 752 C C . ALA A 1 99 ? 4.469 -4.141 -2.613 1.00 95.31 99 ALA A C 1
ATOM 754 O O . ALA A 1 99 ? 3.936 -3.222 -1.991 1.00 95.31 99 ALA A O 1
ATOM 755 N N . SER A 1 100 ? 5.796 -4.251 -2.707 1.00 94.81 100 SER A N 1
ATOM 756 C CA . SER A 1 100 ? 6.724 -3.315 -2.066 1.00 94.81 100 SER A CA 1
ATOM 757 C C . SER A 1 100 ? 6.607 -1.910 -2.661 1.00 94.81 100 SER A C 1
ATOM 759 O O . SER A 1 100 ? 6.534 -0.937 -1.910 1.00 94.81 100 SER A O 1
ATOM 761 N N . THR A 1 101 ? 6.514 -1.810 -3.988 1.00 96.12 101 THR A N 1
ATOM 762 C CA . THR A 1 101 ? 6.326 -0.547 -4.713 1.00 96.12 101 THR A CA 1
ATOM 763 C C . THR A 1 101 ? 4.999 0.113 -4.341 1.00 96.12 101 THR A C 1
ATOM 765 O O . THR A 1 101 ? 4.977 1.284 -3.966 1.00 96.12 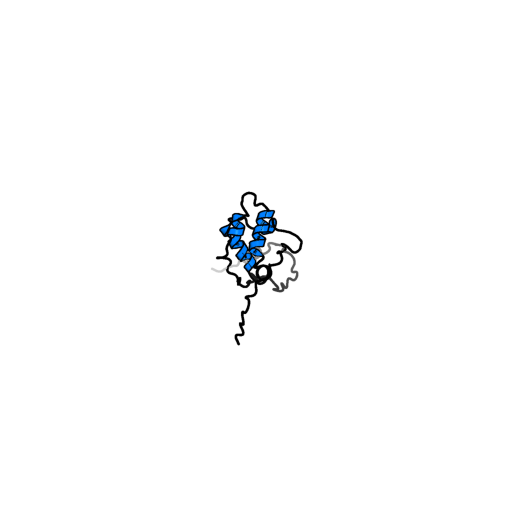101 THR A O 1
ATOM 768 N N . MET A 1 102 ? 3.899 -0.645 -4.342 1.00 97.19 102 MET A N 1
ATOM 769 C CA . MET A 1 102 ? 2.578 -0.159 -3.945 1.00 97.19 102 MET A CA 1
ATOM 770 C C . MET A 1 102 ? 2.588 0.391 -2.511 1.00 97.19 102 MET A C 1
ATOM 772 O O . MET A 1 102 ? 2.158 1.521 -2.283 1.00 97.19 102 MET A O 1
ATOM 776 N N . PHE A 1 103 ? 3.105 -0.371 -1.539 1.00 96.69 103 PHE A N 1
ATOM 777 C CA . PHE A 1 103 ? 3.160 0.096 -0.150 1.00 96.69 103 PHE A CA 1
ATOM 778 C C . PHE A 1 103 ? 4.052 1.328 0.023 1.00 96.69 103 PHE A C 1
ATOM 780 O O . PHE A 1 103 ? 3.735 2.185 0.846 1.00 96.69 103 PHE A O 1
ATOM 787 N N . SER A 1 104 ? 5.134 1.453 -0.753 1.00 96.06 104 SER A N 1
ATOM 788 C CA . SER A 1 104 ? 5.987 2.643 -0.725 1.00 96.06 104 SER A CA 1
ATOM 789 C C . SER A 1 104 ? 5.199 3.906 -1.081 1.00 96.06 104 SER A C 1
ATOM 791 O O . SER A 1 104 ? 5.198 4.858 -0.299 1.00 96.06 104 SER A O 1
ATOM 793 N N . TYR A 1 105 ? 4.450 3.889 -2.187 1.00 97.50 105 TYR A N 1
ATOM 794 C CA . TYR A 1 105 ? 3.645 5.040 -2.604 1.00 97.50 105 TYR A CA 1
ATOM 795 C C . TYR A 1 105 ? 2.437 5.291 -1.696 1.00 97.50 105 TYR A C 1
ATOM 797 O O . TYR A 1 105 ? 2.152 6.448 -1.387 1.00 97.50 105 TYR A O 1
ATOM 805 N N . ILE A 1 106 ? 1.767 4.242 -1.199 1.00 97.06 106 ILE A N 1
ATOM 806 C CA . ILE A 1 106 ? 0.698 4.397 -0.195 1.00 97.06 106 ILE A CA 1
ATOM 807 C C . ILE A 1 106 ? 1.229 5.161 1.023 1.00 97.06 106 ILE A C 1
ATOM 809 O O . ILE A 1 106 ? 0.623 6.145 1.453 1.00 97.06 106 ILE A O 1
ATOM 813 N N . ASN A 1 107 ? 2.374 4.734 1.562 1.00 96.38 107 ASN A N 1
ATOM 814 C CA . ASN A 1 107 ? 2.967 5.357 2.742 1.00 96.38 107 ASN A CA 1
ATOM 815 C C . ASN A 1 107 ? 3.452 6.779 2.444 1.00 96.38 107 ASN A C 1
ATOM 817 O O . ASN A 1 107 ? 3.276 7.661 3.280 1.00 96.38 107 ASN A O 1
ATOM 821 N N . LEU A 1 108 ? 4.013 7.016 1.254 1.00 96.88 108 LEU A N 1
ATOM 822 C CA . LEU A 1 108 ? 4.495 8.330 0.833 1.00 96.88 108 LEU A CA 1
ATOM 823 C C . LEU A 1 108 ? 3.351 9.349 0.715 1.00 96.88 108 LEU A C 1
ATOM 825 O O . LEU A 1 108 ? 3.422 10.418 1.317 1.00 96.88 108 LEU A O 1
ATOM 829 N N . TYR A 1 109 ? 2.291 9.026 -0.031 1.00 96.19 109 TYR A N 1
ATOM 830 C CA . TYR A 1 109 ? 1.193 9.965 -0.284 1.00 96.19 109 TYR A CA 1
ATOM 831 C C . TYR A 1 109 ? 0.251 10.123 0.909 1.00 96.19 109 TYR A C 1
ATOM 833 O O . TYR A 1 109 ? -0.261 11.216 1.149 1.00 96.19 109 TYR A O 1
ATOM 841 N N . GLY A 1 110 ? 0.020 9.046 1.659 1.00 95.12 110 GLY A N 1
ATOM 842 C CA . GLY A 1 110 ? -0.837 9.068 2.842 1.00 95.12 110 GLY A CA 1
ATOM 843 C C . GLY A 1 110 ? -0.125 9.425 4.144 1.00 95.12 110 GLY A C 1
ATOM 844 O O . GLY A 1 110 ? -0.797 9.597 5.156 1.00 95.12 110 GLY A O 1
ATOM 845 N N . GLN A 1 111 ? 1.209 9.541 4.128 1.00 95.88 111 GLN A N 1
ATOM 846 C CA . GLN A 1 111 ? 2.046 9.737 5.321 1.00 95.88 111 GLN A CA 1
ATOM 847 C C . GLN A 1 111 ? 1.800 8.656 6.391 1.00 95.88 111 GLN A C 1
ATOM 849 O O . GLN A 1 111 ? 1.810 8.926 7.593 1.00 95.88 111 GLN A O 1
ATOM 854 N N . TYR A 1 112 ? 1.556 7.418 5.951 1.00 96.69 112 TYR A N 1
ATOM 855 C CA . TYR A 1 112 ? 1.258 6.306 6.849 1.00 96.69 112 TYR A CA 1
ATOM 856 C C . TYR A 1 112 ? 2.527 5.728 7.484 1.00 96.69 112 TYR A C 1
ATOM 858 O O . TYR A 1 112 ? 3.562 5.620 6.817 1.00 96.69 112 TYR A O 1
ATOM 866 N N . PRO A 1 113 ? 2.457 5.291 8.754 1.00 95.62 113 PRO A N 1
ATOM 867 C CA . PRO A 1 113 ? 3.551 4.563 9.370 1.00 95.62 113 PRO A CA 1
ATOM 868 C C . PRO A 1 113 ? 3.781 3.219 8.651 1.00 95.62 113 PRO A C 1
ATOM 870 O O . PRO A 1 113 ? 2.814 2.537 8.288 1.00 95.62 113 PRO A O 1
ATOM 873 N N . PRO A 1 114 ? 5.047 2.798 8.463 1.00 94.12 114 PRO A N 1
ATOM 874 C CA . PRO A 1 114 ? 5.358 1.514 7.850 1.00 94.12 114 PRO A CA 1
ATOM 875 C C . PRO A 1 114 ? 4.677 0.360 8.588 1.00 94.12 114 PRO A C 1
ATOM 877 O O . PRO A 1 114 ? 4.759 0.255 9.809 1.00 94.12 114 PRO A O 1
ATOM 880 N N . GLY A 1 115 ? 4.026 -0.524 7.835 1.00 92.44 115 GLY A N 1
ATOM 881 C CA . GLY A 1 115 ? 3.386 -1.719 8.382 1.00 92.44 115 GLY A CA 1
ATOM 882 C C . GLY A 1 115 ? 1.950 -1.535 8.876 1.00 92.44 115 GLY A C 1
ATOM 883 O O . GLY A 1 115 ? 1.347 -2.545 9.217 1.00 92.44 115 GLY A O 1
ATOM 884 N N . LEU A 1 116 ? 1.370 -0.324 8.836 1.00 94.62 116 LEU A N 1
ATOM 885 C CA . LEU A 1 116 ? -0.012 -0.067 9.279 1.00 94.62 116 LEU A CA 1
ATOM 886 C C . LEU A 1 116 ? -1.020 -1.064 8.685 1.00 94.62 116 LEU A C 1
ATOM 888 O O . LEU A 1 116 ? -1.747 -1.742 9.396 1.00 94.62 116 LEU A O 1
ATOM 892 N N . PHE A 1 117 ? -1.043 -1.207 7.362 1.00 94.25 117 PHE A N 1
ATOM 893 C CA . PHE A 1 117 ? -1.995 -2.110 6.711 1.00 94.25 117 PHE A CA 1
ATOM 894 C C . PHE A 1 117 ? -1.678 -3.588 6.973 1.00 94.25 117 PHE A C 1
ATOM 896 O O . PHE A 1 117 ? -2.586 -4.409 7.014 1.00 94.25 117 PHE A O 1
ATOM 903 N N . ALA A 1 118 ? -0.408 -3.938 7.192 1.00 90.06 118 ALA A N 1
ATOM 904 C CA . ALA A 1 118 ? -0.018 -5.308 7.515 1.00 90.06 118 ALA A CA 1
ATOM 905 C C . ALA A 1 118 ? -0.405 -5.703 8.952 1.00 90.06 118 ALA A C 1
ATOM 907 O O . ALA A 1 118 ? -0.694 -6.875 9.194 1.00 90.06 118 ALA A O 1
ATOM 908 N N . SER A 1 119 ? -0.416 -4.749 9.892 1.00 89.31 119 SER A N 1
ATOM 909 C CA . SER A 1 119 ? -0.841 -4.983 11.276 1.00 89.31 119 SER A CA 1
ATOM 910 C C . SER A 1 119 ? -2.359 -4.967 11.423 1.00 89.31 119 SER A C 1
ATOM 912 O O . SER A 1 119 ? -2.912 -5.852 12.074 1.00 89.31 119 SER A O 1
ATOM 914 N N . GLU A 1 120 ? -3.030 -3.999 10.796 1.00 89.69 120 GLU A N 1
ATOM 915 C CA . GLU A 1 120 ? -4.466 -3.779 10.993 1.00 89.69 120 GLU A CA 1
ATOM 916 C C . GLU A 1 120 ? -5.342 -4.677 10.106 1.00 89.69 120 GLU A C 1
ATOM 918 O O . GLU A 1 120 ? -6.438 -5.071 10.509 1.00 89.69 120 GLU A O 1
ATOM 923 N N . CYS A 1 121 ? -4.885 -5.027 8.897 1.00 90.56 121 CYS A N 1
ATOM 924 C CA . CYS A 1 121 ? -5.723 -5.676 7.885 1.00 90.56 121 CYS A CA 1
ATOM 925 C C . CYS A 1 121 ? -5.446 -7.170 7.762 1.00 90.56 121 CYS A C 1
ATOM 927 O O . CYS A 1 121 ? -4.855 -7.639 6.787 1.00 90.56 121 CYS A O 1
ATOM 929 N N . ARG A 1 122 ? -5.934 -7.939 8.741 1.00 85.88 122 ARG A N 1
ATOM 930 C CA . ARG A 1 122 ? -5.875 -9.405 8.719 1.00 85.88 122 ARG A CA 1
ATOM 931 C C . ARG A 1 122 ? -7.252 -10.024 8.946 1.00 85.88 122 ARG A C 1
ATOM 933 O O . ARG A 1 122 ? -7.812 -9.913 10.030 1.00 85.88 122 ARG A O 1
ATOM 940 N N . GLU A 1 123 ? -7.771 -10.721 7.935 1.00 85.12 123 GLU A N 1
ATOM 941 C CA . GLU A 1 123 ? -9.080 -11.398 7.993 1.00 85.12 123 GLU A CA 1
ATOM 942 C C . GLU A 1 123 ? -8.959 -12.907 8.276 1.00 85.12 123 GLU A C 1
ATOM 944 O O . GLU A 1 123 ? -9.914 -13.533 8.731 1.00 85.12 123 GLU A O 1
ATOM 949 N N . GLY A 1 124 ? -7.781 -13.505 8.064 1.00 79.88 124 GLY A N 1
ATOM 950 C CA . GLY A 1 124 ? -7.553 -14.923 8.334 1.00 79.88 124 GLY A CA 1
ATOM 951 C C . GLY A 1 124 ? -6.115 -15.386 8.096 1.00 79.88 124 GLY A C 1
ATOM 952 O O . GLY A 1 124 ? -5.174 -14.589 8.049 1.00 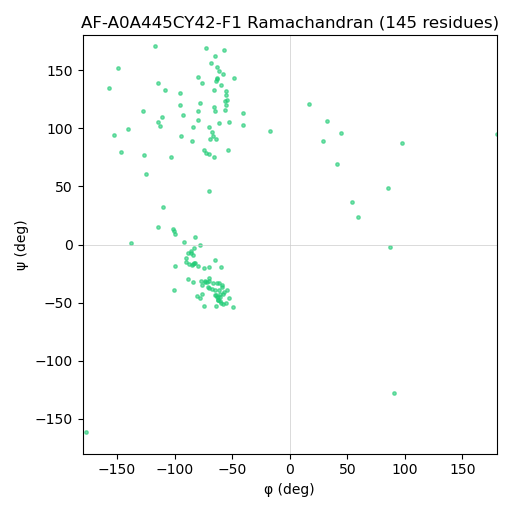79.88 124 GLY A O 1
ATOM 953 N N . LYS A 1 125 ? -5.934 -16.707 7.958 1.00 81.94 125 LYS A N 1
ATOM 954 C CA . LYS A 1 125 ? -4.626 -17.326 7.654 1.00 81.94 125 LYS A CA 1
ATOM 955 C C . LYS A 1 125 ? -4.151 -17.028 6.229 1.00 81.94 125 LYS A C 1
ATOM 957 O O . LYS A 1 125 ? -2.956 -16.886 6.021 1.00 81.94 125 LYS A O 1
ATOM 962 N N . GLU A 1 126 ? -5.100 -16.878 5.311 1.00 81.00 126 GLU A N 1
ATOM 963 C CA . GLU A 1 126 ? -4.901 -16.588 3.884 1.00 81.00 126 GLU A CA 1
ATOM 964 C C . GLU A 1 126 ? -4.580 -15.101 3.623 1.00 81.00 126 GLU A C 1
ATOM 966 O O . GLU A 1 126 ? -4.407 -14.686 2.484 1.00 81.00 126 GLU A O 1
ATOM 971 N N . GLY A 1 127 ? -4.526 -14.270 4.672 1.00 83.44 127 GLY A N 1
ATOM 972 C CA . GLY A 1 127 ? -4.302 -12.831 4.554 1.00 83.44 127 GLY A CA 1
ATOM 973 C C . GLY A 1 127 ? -5.604 -12.041 4.426 1.00 83.44 127 GLY A C 1
ATOM 974 O O . GLY A 1 127 ? -6.488 -12.153 5.284 1.00 83.44 127 GLY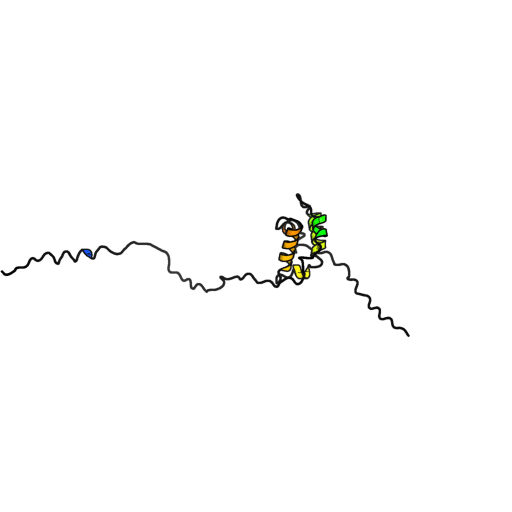 A O 1
ATOM 975 N N . LEU A 1 128 ? -5.685 -11.195 3.399 1.00 88.44 128 LEU A N 1
ATOM 976 C CA . LEU A 1 128 ? -6.791 -10.270 3.165 1.00 88.44 128 LEU A CA 1
ATOM 977 C C . LEU A 1 128 ? -7.590 -10.714 1.936 1.00 88.44 128 LEU A C 1
ATOM 979 O O . LEU A 1 128 ? -7.113 -10.621 0.809 1.00 88.44 128 LEU A O 1
ATOM 983 N N . ALA A 1 129 ? -8.810 -11.202 2.153 1.00 89.88 129 ALA A N 1
ATOM 984 C CA . ALA A 1 129 ? -9.637 -11.743 1.080 1.00 89.88 129 ALA A CA 1
ATOM 985 C C . ALA A 1 129 ? -10.2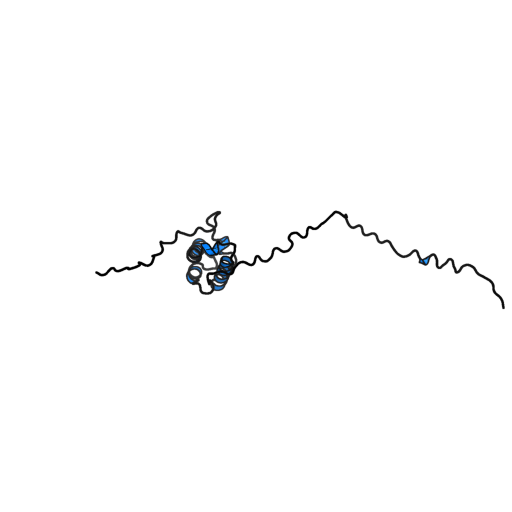78 -10.624 0.253 1.00 89.88 129 ALA A C 1
ATOM 987 O O . ALA A 1 129 ? -11.034 -9.817 0.792 1.00 89.88 129 ALA A O 1
ATOM 988 N N . CYS A 1 130 ? -10.031 -10.584 -1.053 1.00 90.38 130 CYS A N 1
ATOM 989 C CA . CYS A 1 130 ? -10.692 -9.634 -1.941 1.00 90.38 130 CYS A CA 1
ATOM 990 C C . CYS A 1 130 ? -12.138 -10.054 -2.250 1.00 90.38 130 CYS A C 1
ATOM 992 O O . CYS A 1 130 ? -12.390 -11.242 -2.459 1.00 90.38 130 CYS A O 1
ATOM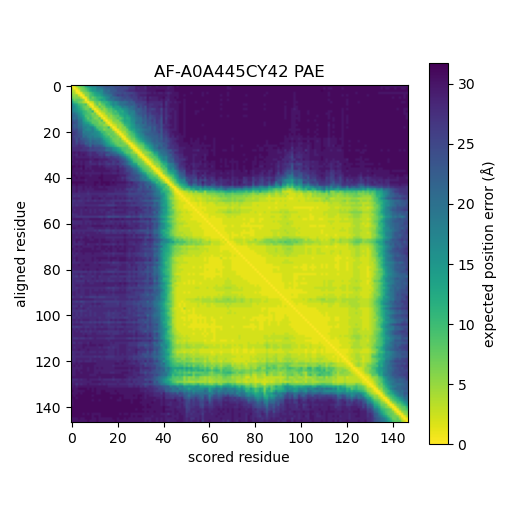 994 N N . PRO A 1 131 ? -13.101 -9.111 -2.280 1.00 83.94 131 PRO A N 1
ATOM 995 C CA . PRO A 1 131 ? -14.443 -9.417 -2.759 1.00 83.94 131 PRO A CA 1
ATOM 996 C C . PRO A 1 131 ? -14.387 -9.813 -4.240 1.00 83.94 131 PRO A C 1
ATOM 998 O O . PRO A 1 131 ? -13.498 -9.373 -4.970 1.00 83.94 131 PRO A O 1
ATOM 1001 N N . ALA A 1 132 ? -15.344 -10.633 -4.682 1.00 73.69 132 ALA A N 1
ATOM 1002 C CA . ALA A 1 132 ? -15.455 -11.000 -6.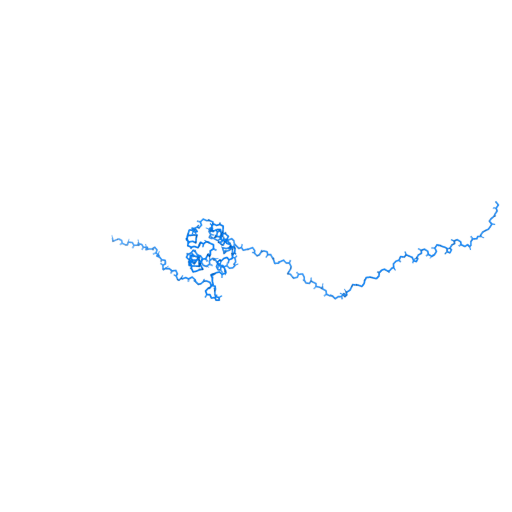088 1.00 73.69 132 ALA A CA 1
ATOM 1003 C C . ALA A 1 132 ? -15.554 -9.731 -6.948 1.00 73.69 132 ALA A C 1
ATOM 1005 O O . ALA A 1 132 ? -16.371 -8.849 -6.667 1.00 73.69 132 ALA A O 1
ATOM 1006 N N . LEU A 1 133 ? -14.706 -9.636 -7.975 1.00 65.31 133 LEU A N 1
ATOM 1007 C CA . LEU A 1 133 ? -14.780 -8.546 -8.939 1.00 65.31 133 LEU A CA 1
ATOM 1008 C C . LEU A 1 133 ? -16.168 -8.578 -9.602 1.00 65.31 133 LEU A C 1
ATOM 1010 O O . LEU A 1 133 ? -16.650 -9.666 -9.939 1.00 65.31 133 LEU A O 1
ATOM 1014 N N . PRO A 1 134 ? -16.833 -7.425 -9.792 1.00 61.31 134 PRO A N 1
ATOM 1015 C CA . PRO A 1 134 ? -18.042 -7.387 -10.599 1.00 61.31 134 PRO A CA 1
ATOM 1016 C C . PRO A 1 134 ? -17.716 -7.910 -12.009 1.00 61.31 134 PRO A C 1
ATOM 1018 O O . PRO A 1 134 ? -16.595 -7.699 -12.483 1.00 61.31 134 PRO A O 1
ATOM 1021 N N . PRO A 1 135 ? -18.659 -8.597 -12.682 1.00 52.09 135 PRO A N 1
ATOM 1022 C CA . PRO A 1 135 ? -18.426 -9.095 -14.030 1.00 52.09 135 PRO A CA 1
ATOM 1023 C C . PRO A 1 135 ? -17.983 -7.935 -14.921 1.00 52.09 135 PRO A C 1
ATOM 1025 O O . PRO A 1 135 ? -18.656 -6.905 -14.993 1.00 52.09 135 PRO A O 1
ATOM 1028 N N . SER A 1 136 ? -16.823 -8.086 -15.560 1.00 54.59 136 SER A N 1
ATOM 1029 C CA . SER A 1 136 ? -16.343 -7.122 -16.541 1.00 54.59 136 SER A CA 1
ATOM 1030 C C . SER A 1 136 ? -17.414 -6.986 -17.618 1.00 54.59 136 SER A C 1
ATOM 1032 O O . SER A 1 136 ? -17.808 -7.989 -18.211 1.00 54.59 136 SER A O 1
ATOM 1034 N N . ALA A 1 137 ? -17.903 -5.770 -17.865 1.00 53.09 137 ALA A N 1
ATOM 1035 C CA . ALA A 1 137 ? -18.693 -5.495 -19.055 1.00 53.09 137 ALA A CA 1
ATOM 1036 C C . ALA A 1 137 ? -17.770 -5.714 -20.261 1.00 53.09 137 ALA A C 1
ATOM 1038 O O . ALA A 1 137 ? -17.013 -4.826 -20.651 1.00 53.09 137 ALA A O 1
ATOM 1039 N N . SER A 1 138 ? -17.758 -6.941 -20.780 1.00 52.41 138 SER A N 1
ATOM 1040 C CA . SER A 1 138 ? -17.192 -7.254 -22.080 1.00 52.41 138 SER A CA 1
ATOM 1041 C C . SER A 1 138 ? -17.889 -6.348 -23.081 1.00 52.41 138 SER A C 1
ATOM 1043 O O . SER A 1 138 ? -19.113 -6.373 -23.179 1.00 52.41 138 SER A O 1
ATOM 1045 N N . SER A 1 139 ? -17.107 -5.523 -23.764 1.00 51.19 139 SER A N 1
ATOM 1046 C CA . SER A 1 139 ? -17.526 -4.738 -24.916 1.00 51.19 139 SER A CA 1
ATOM 1047 C C . SER A 1 139 ? -18.434 -5.570 -25.824 1.00 51.19 139 SER A C 1
ATOM 1049 O O . SER A 1 139 ? -17.978 -6.555 -26.403 1.00 51.19 139 SER A O 1
ATOM 1051 N N . ASP A 1 140 ? -19.707 -5.173 -25.899 1.00 46.19 140 ASP A N 1
ATOM 1052 C CA . ASP A 1 140 ? -20.680 -5.627 -26.888 1.00 46.19 140 ASP A CA 1
ATOM 1053 C C . ASP A 1 140 ? -20.078 -5.434 -28.286 1.00 46.19 140 ASP A C 1
ATOM 1055 O O . ASP A 1 140 ? -19.963 -4.313 -28.792 1.00 46.19 140 ASP A O 1
ATOM 1059 N N . ASP A 1 141 ? -19.663 -6.537 -28.903 1.00 49.69 141 ASP A N 1
ATOM 1060 C CA . ASP A 1 141 ? -19.345 -6.601 -30.322 1.00 49.69 141 ASP A CA 1
ATOM 1061 C C . ASP A 1 141 ? -20.668 -6.442 -31.085 1.00 49.69 141 ASP A C 1
ATOM 1063 O O . ASP A 1 141 ? -21.416 -7.394 -31.309 1.00 49.69 141 ASP A O 1
ATOM 1067 N N . THR A 1 142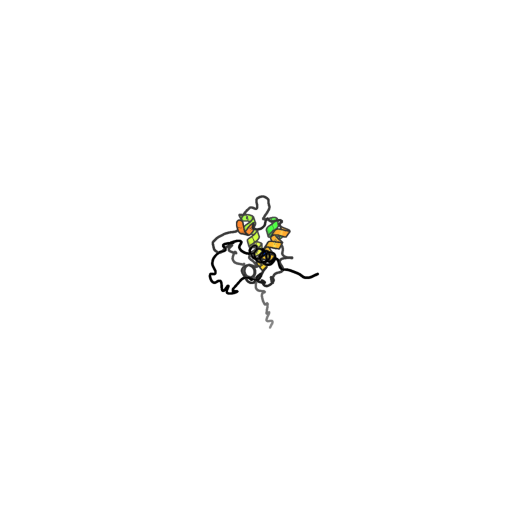 ? -21.018 -5.198 -31.423 1.00 49.59 142 THR A N 1
ATOM 1068 C CA . THR A 1 142 ? -22.128 -4.925 -32.342 1.00 49.59 142 THR A CA 1
ATOM 1069 C C . THR A 1 142 ? -21.688 -5.297 -33.757 1.00 49.59 142 THR A C 1
ATOM 1071 O O . THR A 1 142 ? -21.366 -4.441 -34.582 1.00 49.59 142 THR A O 1
ATOM 1074 N N . ALA A 1 143 ? -21.711 -6.592 -34.060 1.00 50.16 143 ALA A N 1
ATOM 1075 C CA . ALA A 1 143 ? -21.812 -7.092 -35.421 1.00 50.16 143 ALA A CA 1
ATOM 1076 C C . ALA A 1 143 ? -23.259 -6.887 -35.907 1.00 50.16 143 ALA A C 1
ATOM 1078 O O . ALA A 1 143 ? -24.089 -7.795 -35.877 1.00 50.16 143 ALA A O 1
ATOM 1079 N N . ASN A 1 144 ? -23.581 -5.668 -36.346 1.00 54.50 144 ASN A N 1
ATOM 1080 C CA . ASN A 1 144 ? -24.810 -5.421 -37.097 1.00 54.50 144 ASN A CA 1
ATOM 1081 C C . ASN A 1 144 ? -24.673 -6.054 -38.492 1.00 54.50 144 ASN A C 1
ATOM 1083 O O . ASN A 1 144 ? -24.044 -5.488 -39.386 1.00 54.50 144 ASN A O 1
ATOM 1087 N N . GLN A 1 145 ? -25.284 -7.227 -38.677 1.00 51.56 145 GLN A N 1
ATOM 1088 C CA . GLN A 1 145 ? -25.729 -7.681 -39.994 1.00 51.56 145 GLN A CA 1
ATOM 1089 C C . GLN A 1 145 ? -26.835 -6.734 -40.470 1.00 51.56 145 GLN A C 1
ATOM 1091 O O . GLN A 1 145 ? -27.913 -6.683 -39.878 1.00 51.56 145 GLN A O 1
ATOM 1096 N N . VAL A 1 146 ? -26.575 -5.997 -41.547 1.00 55.00 146 VAL A N 1
ATOM 1097 C CA . VAL A 1 146 ? -27.620 -5.340 -42.335 1.00 55.00 146 VAL A CA 1
ATOM 1098 C C . VAL A 1 146 ? -27.733 -6.091 -43.657 1.00 55.00 146 VAL A C 1
ATOM 1100 O O . VAL A 1 146 ? -26.723 -6.443 -44.264 1.00 55.00 146 VAL A O 1
ATOM 1103 N N . HIS A 1 147 ? -28.988 -6.380 -43.991 1.00 41.81 147 HIS A N 1
ATOM 1104 C CA . HIS A 1 147 ? -29.485 -7.062 -45.179 1.00 41.81 147 HIS A CA 1
ATOM 1105 C C . HIS A 1 147 ? -29.073 -6.371 -46.482 1.00 41.81 147 HIS A C 1
ATOM 1107 O O . HIS A 1 147 ? -29.043 -5.118 -46.491 1.00 41.81 147 HIS A O 1
#

Secondary structure (DSSP, 8-state):
--------TTSSSSGGGSS--------------------S------PBPPSS-GGGS-THHHHHHS-TTT--HHHHHHHHHHHHGGGHHHHS-TTBSHHHHHHHHHHHHHTPPTTHHHHH---BTTB-PPPPPPPP-----------

InterPro domains:
  IPR039307 GPI-anchored protein LORELEI-like [PTHR31533] (11-143)
  IPR058888 GPI-anchored protein LLG1-like domain [PF26578] (52-128)

Foldseek 3Di:
DDDDDDDDPVVVVVVVVPPDDDDDDDDDDPDDDPVPVPDPDPDPLPAAEQPDDLLPDDLCLQQVQQDDDVRPLVRNLVSVLVRCVVPVVRCPPPRHCVVVVNQVNNCVVNVDDPCPCVVRFAPDPVGHDHDDDDPPPDPPPPPDDDD

Solvent-accessible surface area (backbone atoms only — not comparable to full-atom values): 9999 Å² total; per-residue (Å²): 133,83,85,82,92,78,95,68,73,78,66,66,68,68,64,76,72,76,84,78,90,84,85,90,76,92,76,83,79,98,66,88,72,84,67,69,89,74,80,93,70,83,62,81,76,81,48,42,77,48,93,66,71,57,89,80,52,84,57,58,60,36,50,75,56,36,47,78,93,77,49,52,47,72,45,34,39,50,26,44,46,70,66,46,46,90,44,44,74,60,48,68,37,84,65,38,38,33,47,62,53,42,53,50,49,51,28,63,78,56,68,47,65,89,58,52,65,74,71,57,42,66,78,56,95,91,37,67,83,64,77,83,76,76,82,77,83,71,80,80,79,79,77,77,84,76,134

Nearest PDB structures (foldseek):
  6a5d-assembly2_B  TM=9.217E-01  e=5.504E-12  Arabidopsis thaliana
  6a5e-assembly2_D  TM=9.824E-01  e=3.974E-11  Arabidopsis thaliana

pLDDT: mean 76.4, std 20.8, range [36.56, 97.5]

Sequence (147 aa):
MAMPFNHPLCLSCAILLFMSLSVSAASLSDTIFDSQAHTARHLLQAKRGCSVNFEFANYTIIISKCKGPNYPPKECCGAFKEFACPYADVLNDLQNDCASTMFSYINLYGQYPPGLFASECREGKEGLACPALPPSASSDDTANQVH